Protein AF-A0A5B7AFY6-F1 (afdb_monomer_lite)

pLDDT: mean 77.75, std 18.48, range [34.16, 97.5]

Structure (mmCIF, N/CA/C/O backbone):
data_AF-A0A5B7AFY6-F1
#
_entry.id   AF-A0A5B7AFY6-F1
#
loop_
_atom_site.group_PDB
_atom_site.id
_atom_site.type_symbol
_atom_site.label_atom_id
_atom_site.label_alt_id
_atom_site.label_comp_id
_atom_site.label_asym_id
_atom_site.label_entity_id
_atom_site.label_seq_id
_atom_site.pdbx_PDB_ins_code
_atom_site.Cartn_x
_atom_site.Cartn_y
_atom_site.Cartn_z
_atom_site.occupancy
_atom_site.B_iso_or_equiv
_atom_site.auth_seq_id
_atom_site.auth_comp_id
_atom_site.auth_asym_id
_atom_site.auth_atom_id
_atom_site.pdbx_PDB_model_num
ATOM 1 N N . MET A 1 1 ? -2.149 43.025 54.257 1.00 40.91 1 MET A N 1
ATOM 2 C CA . MET A 1 1 ? -1.865 43.234 52.822 1.00 40.91 1 MET A CA 1
ATOM 3 C C . MET A 1 1 ? -0.718 42.324 52.420 1.00 40.91 1 MET A C 1
ATOM 5 O O . MET A 1 1 ? 0.371 42.491 52.946 1.00 40.91 1 MET A O 1
ATOM 9 N N . LEU A 1 2 ? -0.963 41.339 51.554 1.00 35.88 2 LEU A N 1
ATOM 10 C CA . LEU A 1 2 ? 0.090 40.507 50.968 1.00 35.88 2 LEU A CA 1
ATOM 11 C C . LEU A 1 2 ? -0.342 40.135 49.544 1.00 35.88 2 LEU A C 1
ATOM 13 O O . LEU A 1 2 ? -1.106 39.198 49.328 1.00 35.88 2 LEU A O 1
ATOM 17 N N . VAL A 1 3 ? 0.081 40.944 48.575 1.00 40.12 3 VAL A N 1
ATOM 18 C CA . VAL A 1 3 ? -0.151 40.707 47.147 1.00 40.12 3 VAL A CA 1
ATOM 19 C C . VAL A 1 3 ? 0.802 39.597 46.707 1.00 40.12 3 VAL A C 1
ATOM 21 O O . VAL A 1 3 ? 2.007 39.817 46.618 1.00 40.12 3 VAL A O 1
ATOM 24 N N . LYS A 1 4 ? 0.277 38.392 46.453 1.00 38.97 4 LYS A N 1
ATOM 25 C CA . LYS A 1 4 ? 1.038 37.287 45.854 1.00 38.97 4 LYS A CA 1
ATOM 26 C C . LYS A 1 4 ? 0.648 37.151 44.384 1.00 38.97 4 LYS A C 1
ATOM 28 O O . LYS A 1 4 ? -0.521 37.000 44.045 1.00 38.97 4 LYS A O 1
ATOM 33 N N . GLY A 1 5 ? 1.660 37.308 43.535 1.00 35.12 5 GLY A N 1
ATOM 34 C CA . GLY A 1 5 ? 1.555 37.558 42.104 1.00 35.12 5 GLY A CA 1
ATOM 35 C C . GLY A 1 5 ? 0.798 36.505 41.296 1.00 35.12 5 GLY A C 1
ATOM 36 O O . GLY A 1 5 ? 0.939 35.296 41.472 1.00 35.12 5 GLY A O 1
ATOM 37 N N . ARG A 1 6 ? 0.034 37.031 40.342 1.00 38.22 6 ARG A N 1
ATOM 38 C CA . ARG A 1 6 ? -0.611 36.346 39.225 1.00 38.22 6 ARG A CA 1
ATOM 39 C C . ARG A 1 6 ? 0.471 35.717 38.336 1.00 38.22 6 ARG A C 1
ATOM 41 O O . ARG A 1 6 ? 1.208 36.441 37.672 1.00 38.22 6 ARG A O 1
ATOM 48 N N . LYS A 1 7 ? 0.573 34.383 38.303 1.00 38.66 7 LYS A N 1
ATOM 49 C CA . LYS A 1 7 ? 1.343 33.685 37.260 1.00 38.66 7 LYS A CA 1
ATOM 50 C C . LYS A 1 7 ? 0.615 33.870 35.928 1.00 38.66 7 LYS A C 1
ATOM 52 O O . LYS A 1 7 ? -0.391 33.225 35.657 1.00 38.66 7 LYS A O 1
ATOM 57 N N . VAL A 1 8 ? 1.127 34.787 35.117 1.00 35.12 8 VAL A N 1
ATOM 58 C CA . VAL A 1 8 ? 0.876 34.846 33.678 1.00 35.12 8 VAL A CA 1
ATOM 59 C C . VAL A 1 8 ? 1.558 33.620 33.070 1.00 35.12 8 VAL A C 1
ATOM 61 O O . VAL A 1 8 ? 2.785 33.548 33.045 1.00 35.12 8 VAL A O 1
ATOM 64 N N . ALA A 1 9 ? 0.776 32.635 32.625 1.00 38.72 9 ALA A N 1
ATOM 65 C CA . ALA A 1 9 ? 1.272 31.550 31.784 1.00 38.72 9 ALA A CA 1
ATOM 66 C C . ALA A 1 9 ? 1.552 32.132 30.391 1.00 38.72 9 ALA A C 1
ATOM 68 O O . ALA A 1 9 ? 0.682 32.201 29.523 1.00 38.72 9 ALA A O 1
ATOM 69 N N . GLY A 1 10 ? 2.756 32.677 30.235 1.00 34.16 10 GLY A N 1
ATOM 70 C CA . GLY A 1 10 ? 3.269 33.162 28.968 1.00 34.16 10 GLY A CA 1
ATOM 71 C C . GLY A 1 10 ? 3.531 32.003 28.012 1.00 34.16 10 GLY A C 1
ATOM 72 O O . GLY A 1 10 ? 4.191 31.038 28.374 1.00 34.16 10 GLY A O 1
ATOM 73 N N . ARG A 1 11 ? 2.995 32.147 26.797 1.00 42.91 11 ARG A N 1
ATOM 74 C CA . ARG A 1 11 ? 3.630 31.836 25.507 1.00 42.91 11 ARG A CA 1
ATOM 75 C C . ARG A 1 11 ? 4.693 30.728 25.510 1.00 42.91 11 ARG A C 1
ATOM 77 O O . ARG A 1 11 ? 5.824 30.948 25.928 1.00 42.91 11 ARG A O 1
ATOM 84 N N . GLY A 1 12 ? 4.367 29.652 24.799 1.00 39.03 12 GLY A N 1
ATOM 85 C CA . GLY A 1 12 ? 5.372 28.836 24.127 1.00 39.03 12 GLY A CA 1
ATOM 86 C C . GLY A 1 12 ? 5.742 27.561 24.864 1.00 39.03 12 GLY A C 1
ATOM 87 O O . GLY A 1 12 ? 6.923 27.269 25.012 1.00 39.03 12 GLY A O 1
ATOM 88 N N . GLU A 1 13 ? 4.753 26.742 25.227 1.00 37.91 13 GLU A N 1
ATOM 89 C CA . GLU A 1 13 ? 4.992 25.306 25.108 1.00 37.91 13 GLU A CA 1
ATOM 90 C C . GLU A 1 13 ? 5.291 25.069 23.632 1.00 37.91 13 GLU A C 1
ATOM 92 O O . GLU A 1 13 ? 4.406 25.144 22.777 1.00 37.91 13 GLU A O 1
ATOM 97 N N . ALA A 1 14 ? 6.578 24.922 23.321 1.00 39.69 14 ALA A N 1
ATOM 98 C CA . ALA A 1 14 ? 7.021 24.400 22.053 1.00 39.69 14 ALA A CA 1
ATOM 99 C C . ALA A 1 14 ? 6.206 23.131 21.823 1.00 39.69 14 ALA A C 1
ATOM 101 O O . ALA A 1 14 ? 6.435 22.113 22.476 1.00 39.69 14 ALA A O 1
ATOM 102 N N . MET A 1 15 ? 5.214 23.216 20.934 1.00 41.28 15 MET A N 1
ATOM 103 C CA . MET A 1 15 ? 4.601 22.046 20.346 1.00 41.28 15 MET A CA 1
ATOM 104 C C . MET A 1 15 ? 5.742 21.361 19.609 1.00 41.28 15 MET A C 1
ATOM 106 O O . MET A 1 15 ? 5.995 21.656 18.441 1.00 41.28 15 MET A O 1
ATOM 110 N N . ALA A 1 16 ? 6.492 20.517 20.323 1.00 41.12 16 ALA A N 1
ATOM 111 C CA . ALA A 1 16 ? 7.310 19.480 19.741 1.00 41.12 16 ALA A CA 1
ATOM 112 C C . ALA A 1 16 ? 6.314 18.701 18.902 1.00 41.12 16 ALA A C 1
ATOM 114 O O . ALA A 1 16 ? 5.497 17.937 19.415 1.00 41.12 16 ALA A O 1
ATOM 115 N N . ALA A 1 17 ? 6.231 19.094 17.639 1.00 52.69 17 ALA A N 1
ATOM 116 C CA . ALA A 1 17 ? 5.170 18.669 16.776 1.00 52.69 17 ALA A CA 1
ATOM 117 C C . ALA A 1 17 ? 5.295 17.153 16.715 1.00 52.69 17 ALA A C 1
ATOM 119 O O . ALA A 1 17 ? 6.322 16.630 16.285 1.00 52.69 17 ALA A O 1
ATOM 120 N N . HIS A 1 18 ? 4.289 16.469 17.264 1.00 54.84 18 HIS A N 1
ATOM 121 C CA . HIS A 1 18 ? 4.157 15.019 17.257 1.00 54.84 18 HIS A CA 1
ATOM 122 C C . HIS A 1 18 ? 3.923 14.576 15.810 1.00 54.84 18 HIS A C 1
ATOM 124 O O . HIS A 1 18 ? 2.827 14.170 15.429 1.00 54.84 18 HIS A O 1
ATOM 130 N N . TYR A 1 19 ? 4.944 14.753 14.979 1.00 56.25 19 TYR A N 1
ATOM 131 C CA . TYR A 1 19 ? 4.980 14.300 13.613 1.00 56.25 19 TYR A CA 1
ATOM 132 C C . TYR A 1 19 ? 5.116 12.787 13.645 1.00 56.25 19 TYR A C 1
ATOM 134 O O . TYR A 1 19 ? 5.920 12.232 14.390 1.00 56.25 19 TYR A O 1
ATOM 142 N N . ALA A 1 20 ? 4.307 12.120 12.833 1.00 60.09 20 ALA A N 1
ATOM 143 C CA . ALA A 1 20 ? 4.365 10.675 12.692 1.00 60.09 20 ALA A CA 1
ATOM 144 C C . ALA A 1 20 ? 5.647 10.180 11.995 1.00 60.09 20 ALA A C 1
ATOM 146 O O . ALA A 1 20 ? 5.898 8.981 12.006 1.00 60.09 20 ALA A O 1
ATOM 147 N N . PHE A 1 21 ? 6.419 11.089 11.387 1.00 66.31 21 PHE A N 1
ATOM 148 C CA . PHE A 1 21 ? 7.594 10.797 10.566 1.00 66.31 21 PHE A CA 1
ATOM 149 C C . PHE A 1 21 ? 8.756 11.714 10.947 1.00 66.31 21 PHE A C 1
ATOM 151 O O . PHE A 1 21 ? 8.544 12.881 11.300 1.00 66.31 21 PHE A O 1
ATOM 158 N N . GLY A 1 22 ? 9.974 11.177 10.889 1.00 72.00 22 GLY A N 1
ATOM 159 C CA . GLY A 1 22 ? 11.200 11.913 11.199 1.00 72.00 22 GLY A CA 1
ATOM 160 C C . GLY A 1 22 ? 11.755 12.705 10.002 1.00 72.00 22 GLY A C 1
ATOM 161 O O . GLY A 1 22 ? 11.439 12.389 8.856 1.00 72.00 22 GLY A O 1
ATOM 162 N N . PRO A 1 23 ? 12.663 13.678 10.222 1.00 70.50 23 PRO A N 1
ATOM 163 C CA . PRO A 1 23 ? 13.261 14.487 9.147 1.00 70.50 23 PRO A CA 1
ATOM 164 C C . PRO A 1 23 ? 13.991 13.681 8.059 1.00 70.50 23 PRO A C 1
ATOM 166 O O . PRO A 1 23 ? 14.114 14.132 6.928 1.00 70.50 23 PRO A O 1
ATOM 169 N N . LEU A 1 24 ? 14.483 12.483 8.392 1.00 72.00 24 LEU A N 1
ATOM 170 C CA . LEU A 1 24 ? 15.154 11.582 7.446 1.00 72.00 24 LEU A CA 1
ATOM 171 C C . LEU A 1 24 ? 14.167 10.864 6.509 1.00 72.00 24 LEU A C 1
ATOM 173 O O . LEU A 1 24 ? 14.542 10.436 5.420 1.00 72.00 24 LEU A O 1
ATOM 177 N N . GLU A 1 25 ? 12.907 10.738 6.923 1.00 73.69 25 GLU A N 1
ATOM 178 C CA . GLU A 1 25 ? 11.841 10.088 6.156 1.00 73.69 25 GLU A CA 1
ATOM 179 C C . GLU A 1 25 ? 11.097 11.091 5.262 1.00 73.69 25 GLU A C 1
ATOM 181 O O . GLU A 1 25 ? 10.476 10.694 4.272 1.00 73.69 25 GLU A O 1
ATOM 186 N N . ASP A 1 26 ? 11.209 12.391 5.562 1.00 71.25 26 ASP A N 1
ATOM 187 C CA . ASP A 1 26 ? 10.564 13.477 4.817 1.00 71.25 26 ASP A CA 1
ATOM 188 C C . ASP A 1 26 ? 10.929 13.441 3.330 1.00 71.25 26 ASP A C 1
ATOM 190 O O . ASP A 1 26 ? 10.054 13.586 2.483 1.00 71.25 26 ASP A O 1
ATOM 194 N N . ASP A 1 27 ? 12.188 13.179 2.987 1.00 76.50 27 ASP A N 1
ATOM 195 C CA . ASP A 1 27 ? 12.664 13.197 1.601 1.00 76.50 27 ASP A CA 1
ATOM 196 C C . ASP A 1 27 ? 12.038 12.082 0.748 1.00 76.50 27 ASP A C 1
ATOM 198 O O . ASP A 1 27 ? 11.626 12.291 -0.399 1.00 76.50 27 ASP A O 1
ATOM 202 N N . ALA A 1 28 ? 11.918 10.884 1.325 1.00 75.25 28 ALA A N 1
ATOM 203 C CA . ALA A 1 28 ? 11.246 9.755 0.692 1.00 75.25 28 ALA A CA 1
ATOM 204 C C . ALA A 1 28 ? 9.739 10.015 0.570 1.00 75.25 28 ALA A C 1
ATOM 206 O O . ALA A 1 28 ? 9.148 9.751 -0.481 1.00 75.25 28 ALA A O 1
ATOM 207 N N . ILE A 1 29 ? 9.129 10.595 1.610 1.00 73.00 29 ILE A N 1
ATOM 208 C CA . ILE A 1 29 ? 7.714 10.966 1.618 1.00 73.00 29 ILE A CA 1
ATOM 209 C C . ILE A 1 29 ? 7.443 12.036 0.562 1.00 73.00 29 ILE A C 1
ATOM 211 O O . ILE A 1 29 ? 6.523 11.862 -0.227 1.00 73.00 29 ILE A O 1
ATOM 215 N N . ILE A 1 30 ? 8.237 13.106 0.485 1.00 75.88 30 ILE A N 1
ATOM 216 C CA . ILE A 1 30 ? 8.094 14.196 -0.490 1.00 75.88 30 ILE A CA 1
ATOM 217 C C . ILE A 1 30 ? 8.211 13.658 -1.914 1.00 75.88 30 ILE A C 1
ATOM 219 O O . ILE A 1 30 ? 7.336 13.940 -2.733 1.00 75.88 30 ILE A O 1
ATOM 223 N N . LYS A 1 31 ? 9.227 12.834 -2.208 1.00 77.00 31 LYS A N 1
ATOM 224 C CA . LYS A 1 31 ? 9.361 12.176 -3.519 1.00 77.00 31 LYS A CA 1
ATOM 225 C C . LYS A 1 31 ? 8.131 11.330 -3.827 1.00 77.00 31 LYS A C 1
ATOM 227 O O . LYS A 1 31 ? 7.536 11.474 -4.891 1.00 77.00 31 LYS A O 1
ATOM 232 N N . HIS A 1 32 ? 7.691 10.513 -2.874 1.00 71.38 32 HIS A N 1
ATOM 233 C CA . HIS A 1 32 ? 6.483 9.713 -3.027 1.00 71.38 32 HIS A CA 1
ATOM 234 C C . HIS A 1 32 ? 5.237 10.586 -3.249 1.00 71.38 32 HIS A C 1
ATOM 236 O O . HIS A 1 32 ? 4.413 10.261 -4.099 1.00 71.38 32 HIS A O 1
ATOM 242 N N . ARG A 1 33 ? 5.087 11.725 -2.560 1.00 73.50 33 ARG A N 1
ATOM 243 C CA . ARG A 1 33 ? 3.975 12.665 -2.784 1.00 73.50 33 ARG A CA 1
ATOM 244 C C . ARG A 1 33 ? 4.029 13.290 -4.164 1.00 73.50 33 ARG A C 1
ATOM 246 O O . ARG A 1 33 ? 2.989 13.376 -4.802 1.00 73.50 33 ARG A O 1
ATOM 253 N N . LEU A 1 34 ? 5.202 13.721 -4.625 1.00 74.38 34 LEU A N 1
ATOM 254 C CA . LEU A 1 34 ? 5.346 14.281 -5.966 1.00 74.38 34 LEU A CA 1
ATOM 255 C C . LEU A 1 34 ? 4.956 13.255 -7.029 1.00 74.38 34 LEU A C 1
ATOM 257 O O . LEU A 1 34 ? 4.188 13.584 -7.928 1.00 74.38 34 LEU A O 1
ATOM 261 N N . LEU A 1 35 ? 5.435 12.015 -6.894 1.00 68.38 35 LEU A N 1
ATOM 262 C CA . LEU A 1 35 ? 5.119 10.954 -7.848 1.00 68.38 35 LEU A CA 1
ATOM 263 C C . LEU A 1 35 ? 3.648 10.533 -7.791 1.00 68.38 35 LEU A C 1
ATOM 265 O O . LEU A 1 35 ? 3.035 10.304 -8.823 1.00 68.38 35 LEU A O 1
ATOM 269 N N . THR A 1 36 ? 3.068 10.421 -6.597 1.00 66.69 36 THR A N 1
ATOM 270 C CA . THR A 1 36 ? 1.735 9.817 -6.428 1.00 66.69 36 THR A CA 1
ATOM 271 C C . THR A 1 36 ? 0.608 10.832 -6.268 1.00 66.69 36 THR A C 1
ATOM 273 O O . THR A 1 36 ? -0.558 10.451 -6.227 1.00 66.69 36 THR A O 1
ATOM 276 N N . ARG A 1 37 ? 0.930 12.120 -6.107 1.00 67.31 37 ARG A N 1
ATOM 277 C CA . ARG A 1 37 ? 0.008 13.183 -5.664 1.00 67.31 37 ARG A CA 1
ATOM 278 C C . ARG A 1 37 ? -0.744 12.854 -4.367 1.00 67.31 37 ARG A C 1
ATOM 280 O O . ARG A 1 37 ? -1.781 13.449 -4.075 1.00 67.31 37 ARG A O 1
ATOM 287 N N . THR A 1 38 ? -0.232 11.917 -3.570 1.00 61.69 38 THR A N 1
ATOM 288 C CA . THR A 1 38 ? -0.847 11.525 -2.301 1.00 61.69 38 THR A CA 1
ATOM 289 C C . THR A 1 38 ? -0.400 12.484 -1.209 1.00 61.69 38 THR A C 1
ATOM 291 O O . THR A 1 38 ? 0.792 12.642 -0.965 1.00 61.69 38 THR A O 1
ATOM 294 N N . THR A 1 39 ? -1.340 13.124 -0.519 1.00 60.72 39 THR A N 1
ATOM 295 C CA . THR A 1 39 ? -1.043 13.977 0.635 1.00 60.72 39 THR A CA 1
ATOM 296 C C . THR A 1 39 ? -1.036 13.140 1.912 1.00 60.72 39 THR A C 1
ATOM 298 O O . THR A 1 39 ? -2.086 12.677 2.348 1.00 60.72 39 THR A O 1
ATOM 301 N N . THR A 1 40 ? 0.120 12.959 2.550 1.00 59.38 40 THR A N 1
ATOM 302 C CA . THR A 1 40 ? 0.173 12.496 3.948 1.00 59.38 40 THR A CA 1
ATOM 303 C C . THR A 1 40 ? -0.116 13.689 4.863 1.00 59.38 40 THR A C 1
ATOM 305 O O . THR A 1 40 ? 0.476 14.760 4.711 1.00 59.38 40 THR A O 1
ATOM 308 N N . THR A 1 41 ? -1.036 13.561 5.812 1.00 55.34 41 THR A N 1
ATOM 309 C CA . THR A 1 41 ? -1.279 14.626 6.793 1.00 55.34 41 THR A CA 1
ATOM 310 C C . THR A 1 41 ? -0.069 14.757 7.710 1.00 55.34 41 THR A C 1
ATOM 312 O O . THR A 1 41 ? 0.370 13.783 8.318 1.00 55.34 41 THR A O 1
ATOM 315 N N . ARG A 1 42 ? 0.491 15.966 7.798 1.00 47.97 42 ARG A N 1
ATOM 316 C CA . ARG A 1 42 ? 1.515 16.303 8.788 1.00 47.97 42 ARG A CA 1
ATOM 317 C C . ARG A 1 42 ? 0.777 16.545 10.112 1.00 47.97 42 ARG A C 1
ATOM 319 O O . ARG A 1 42 ? 0.115 17.567 10.246 1.00 47.97 42 ARG A O 1
ATOM 326 N N . GLY A 1 43 ? 0.791 15.584 11.034 1.00 61.91 43 GLY A N 1
ATOM 327 C CA . GLY A 1 43 ? 0.006 15.661 12.272 1.00 61.91 43 GLY A CA 1
ATOM 328 C C . GLY A 1 43 ? -0.015 14.356 13.068 1.00 61.91 43 GLY A C 1
ATOM 329 O O . GLY A 1 43 ? 0.828 13.490 12.828 1.00 61.91 43 GLY A O 1
ATOM 330 N N . GLU A 1 44 ? -0.976 14.260 14.005 1.00 54.97 44 GLU A N 1
ATOM 331 C CA . GLU A 1 44 ? -1.194 13.109 14.899 1.00 54.97 44 GLU A CA 1
ATOM 332 C C . GLU A 1 44 ? -1.037 11.784 14.122 1.00 54.97 44 GLU A C 1
ATOM 334 O O . GLU A 1 44 ? -1.559 11.697 13.006 1.00 54.97 44 GLU A O 1
ATOM 339 N N . PRO A 1 45 ? -0.311 10.777 14.661 1.00 62.47 45 PRO A N 1
ATOM 340 C CA . PRO A 1 45 ? 0.018 9.567 13.922 1.00 62.47 45 PRO A CA 1
ATOM 341 C C . PRO A 1 45 ? -1.197 8.977 13.214 1.00 62.47 45 PRO A C 1
ATOM 343 O O . PRO A 1 45 ? -2.263 8.882 13.841 1.00 62.47 45 PRO A O 1
ATOM 346 N N . PRO A 1 46 ? -1.067 8.595 11.926 1.00 64.75 46 PRO A N 1
ATOM 347 C CA . PRO A 1 46 ? -2.158 7.953 11.221 1.00 64.75 46 PRO A CA 1
ATOM 348 C C . PRO A 1 46 ? -2.555 6.749 12.067 1.00 64.75 46 PRO A C 1
ATOM 350 O O . PRO A 1 46 ? -1.699 5.969 12.475 1.00 64.75 46 PRO A O 1
ATOM 353 N N . LEU A 1 47 ? -3.846 6.648 12.381 1.00 77.81 47 LEU A N 1
ATOM 354 C CA . LEU A 1 47 ? -4.436 5.635 13.261 1.00 77.81 47 LEU A CA 1
ATOM 355 C C . LEU A 1 47 ? -4.365 5.888 14.778 1.00 77.81 47 LEU A C 1
ATOM 357 O O . LEU A 1 47 ? -5.022 5.144 15.493 1.00 77.81 47 LEU A O 1
ATOM 361 N N . LYS A 1 48 ? -3.706 6.925 15.323 1.00 83.62 48 LYS A N 1
ATOM 362 C CA . LYS A 1 48 ? -3.669 7.139 16.795 1.00 83.62 48 LYS A CA 1
ATOM 363 C C . LYS A 1 48 ? -5.066 7.277 17.408 1.00 83.62 48 LYS A C 1
ATOM 365 O O . LYS A 1 48 ? -5.342 6.738 18.477 1.00 83.62 48 LYS A O 1
ATOM 370 N N . LYS A 1 49 ? -5.9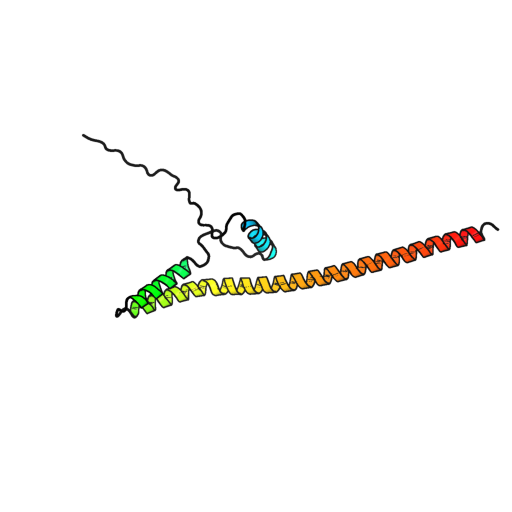74 7.972 16.720 1.00 85.88 49 LYS A N 1
ATOM 371 C CA . LYS A 1 49 ? -7.379 8.099 17.138 1.00 85.88 49 LYS A CA 1
ATOM 372 C C . LYS A 1 49 ? -8.140 6.773 17.038 1.00 85.88 49 LYS A C 1
ATOM 374 O O . LYS A 1 49 ? -8.916 6.453 17.935 1.00 85.88 49 LYS A O 1
ATOM 379 N N . LEU A 1 50 ? -7.875 5.987 15.994 1.00 89.25 50 LEU A N 1
ATOM 380 C CA . LEU A 1 50 ? -8.446 4.651 15.812 1.00 89.25 50 LEU A CA 1
ATOM 381 C C . LEU A 1 50 ? -7.952 3.679 16.894 1.00 89.25 50 LEU A C 1
ATOM 383 O O . LEU A 1 50 ? -8.760 2.988 17.503 1.00 89.25 50 LEU A O 1
ATOM 387 N N . GLN A 1 51 ? -6.650 3.693 17.190 1.00 90.12 51 GLN A N 1
ATOM 388 C CA . GLN A 1 51 ? -6.019 2.909 18.252 1.00 90.12 51 GLN A CA 1
ATOM 389 C C . GLN A 1 51 ? -6.605 3.248 19.619 1.00 90.12 51 GLN A C 1
ATOM 391 O O . GLN A 1 51 ? -6.999 2.342 20.338 1.00 90.12 51 GLN A O 1
ATOM 396 N N . LYS A 1 52 ? -6.748 4.538 19.956 1.00 92.56 52 LYS A N 1
ATOM 397 C CA . LYS A 1 52 ? -7.401 4.953 21.209 1.00 92.56 52 LYS A CA 1
ATOM 398 C C . LYS A 1 52 ? -8.808 4.363 21.333 1.00 92.56 52 LYS A C 1
ATOM 400 O O . LYS A 1 52 ? -9.136 3.810 22.374 1.00 92.56 52 LYS A O 1
ATOM 405 N N . LYS A 1 53 ? -9.619 4.447 20.271 1.00 92.88 53 LYS A N 1
ATOM 406 C CA . LYS A 1 53 ? -10.981 3.888 20.252 1.00 92.88 53 LYS A CA 1
ATOM 407 C C . LYS A 1 53 ? -10.991 2.363 20.388 1.00 92.88 53 LYS A C 1
ATOM 409 O O . LYS A 1 53 ? -11.827 1.842 21.117 1.00 92.88 53 LYS A O 1
ATOM 414 N N . PHE A 1 54 ? -10.059 1.673 19.728 1.00 94.50 54 PHE A N 1
ATOM 415 C CA . PHE A 1 54 ? -9.882 0.227 19.859 1.00 94.50 54 PHE A CA 1
ATOM 416 C C . PHE A 1 54 ? -9.520 -0.162 21.294 1.00 94.50 54 PHE A C 1
ATOM 418 O O . PHE A 1 54 ? -10.219 -0.960 21.901 1.00 94.50 54 PHE A O 1
ATOM 425 N N . THR A 1 55 ? -8.494 0.466 21.873 1.00 95.19 55 THR A N 1
ATOM 426 C CA . THR A 1 55 ? -8.072 0.204 23.253 1.00 95.19 55 THR A CA 1
ATOM 427 C C . THR A 1 55 ? -9.194 0.488 24.248 1.00 95.19 55 THR A C 1
ATOM 429 O O . THR A 1 55 ? -9.408 -0.314 25.145 1.00 95.19 55 THR A O 1
ATOM 432 N N . SER A 1 56 ? -9.952 1.579 24.087 1.00 95.06 56 SER A N 1
ATOM 433 C CA . SER A 1 56 ? -11.116 1.851 24.942 1.00 95.06 56 SER A CA 1
ATOM 434 C C . SER A 1 56 ? -12.185 0.762 24.852 1.00 95.06 56 SER A C 1
ATOM 436 O O . SER A 1 56 ? -12.757 0.412 25.875 1.00 95.06 56 SER A O 1
ATOM 438 N N . PHE A 1 57 ? -12.448 0.226 23.658 1.00 95.25 57 PHE A N 1
ATOM 439 C CA . PHE A 1 57 ? -13.383 -0.884 23.477 1.00 95.25 57 PHE A CA 1
ATOM 440 C C . PHE A 1 57 ? -12.881 -2.172 24.145 1.00 95.25 57 PHE A C 1
ATOM 442 O O . PHE A 1 57 ? -13.627 -2.787 24.901 1.00 95.25 57 PHE A O 1
ATOM 449 N N . THR A 1 58 ? -11.615 -2.542 23.934 1.00 94.69 58 THR A N 1
ATOM 450 C CA . THR A 1 58 ? -11.010 -3.731 24.556 1.00 94.69 58 THR A CA 1
ATOM 451 C C . THR A 1 58 ? -11.010 -3.635 26.079 1.00 94.69 58 THR A C 1
ATOM 453 O O . THR A 1 58 ? -11.438 -4.569 26.745 1.00 94.69 58 THR A O 1
ATOM 456 N N . LEU A 1 59 ? -10.611 -2.484 26.629 1.00 94.50 59 LEU A N 1
ATOM 457 C CA . LEU A 1 59 ? -10.617 -2.249 28.073 1.00 94.50 59 LEU A CA 1
ATOM 458 C C . LEU A 1 59 ? -12.025 -2.320 28.671 1.00 94.50 59 LEU A C 1
ATOM 460 O O . LEU A 1 59 ? -12.162 -2.661 29.838 1.00 94.50 59 LEU A O 1
ATOM 464 N N . GLU A 1 60 ? -13.066 -1.963 27.914 1.00 93.69 60 GLU A N 1
ATOM 465 C CA . GLU A 1 60 ? -14.443 -2.099 28.390 1.00 93.69 60 GLU A CA 1
ATOM 466 C C . GLU A 1 60 ? -14.857 -3.571 28.462 1.00 93.69 60 GLU A C 1
ATOM 468 O O . GLU A 1 60 ? -15.424 -3.985 29.466 1.00 93.69 60 GLU A O 1
ATOM 473 N N . ILE A 1 61 ? -14.495 -4.381 27.464 1.00 92.00 61 ILE A N 1
ATOM 474 C CA . ILE A 1 61 ? -14.746 -5.832 27.478 1.00 92.00 61 ILE A CA 1
ATOM 475 C C . ILE A 1 61 ? -14.023 -6.511 28.651 1.00 92.00 61 ILE A C 1
ATOM 477 O O . ILE A 1 61 ? -14.583 -7.388 29.301 1.00 92.00 61 ILE A O 1
ATOM 481 N N . GLU A 1 62 ? -12.792 -6.094 28.948 1.00 93.12 62 GLU A N 1
ATOM 482 C CA . GLU A 1 62 ? -11.959 -6.693 30.001 1.00 93.12 62 GLU A CA 1
ATOM 483 C C . GLU A 1 62 ? -12.465 -6.440 31.430 1.00 93.12 62 GLU A C 1
ATOM 485 O O . GLU A 1 62 ? -11.988 -7.082 32.364 1.00 93.12 62 GLU A O 1
ATOM 490 N N . LYS A 1 63 ? -13.422 -5.526 31.634 1.00 90.56 63 LYS A N 1
ATOM 491 C CA . LYS A 1 63 ? -13.958 -5.215 32.972 1.00 90.56 63 LYS A CA 1
ATOM 492 C C . LYS A 1 63 ? -14.821 -6.322 33.576 1.00 90.56 63 LYS A C 1
ATOM 494 O O . LYS A 1 63 ? -15.148 -6.207 34.754 1.00 90.56 63 LYS A O 1
ATOM 499 N N . ASP A 1 64 ? -15.191 -7.338 32.793 1.00 74.56 64 ASP A N 1
ATOM 500 C CA . ASP A 1 64 ? -15.979 -8.506 33.222 1.00 74.56 64 ASP A CA 1
ATOM 501 C C . ASP A 1 64 ? -17.225 -8.108 34.048 1.00 74.56 64 ASP A C 1
ATOM 503 O O . ASP A 1 64 ? -17.539 -8.659 35.103 1.00 74.56 64 ASP A O 1
ATOM 507 N N . ALA A 1 65 ? -17.900 -7.056 33.577 1.00 84.25 65 ALA A N 1
ATOM 508 C CA . ALA A 1 65 ? -19.087 -6.456 34.175 1.00 84.25 65 ALA A CA 1
ATOM 509 C C . ALA A 1 65 ? -20.265 -6.542 33.194 1.00 84.25 65 ALA A C 1
ATOM 511 O O . ALA A 1 65 ? -20.076 -6.761 32.000 1.00 84.25 65 ALA A O 1
ATOM 512 N N . ASP A 1 66 ? -21.487 -6.311 33.676 1.00 88.12 66 ASP A N 1
ATOM 513 C CA . ASP A 1 66 ? -22.698 -6.306 32.843 1.00 88.12 66 ASP A CA 1
ATOM 514 C C . ASP A 1 66 ? -22.809 -4.987 32.035 1.00 88.12 66 ASP A C 1
ATOM 516 O O . ASP A 1 66 ? -23.694 -4.158 32.241 1.00 88.12 66 ASP A O 1
ATOM 520 N N . ASN A 1 67 ? -21.825 -4.733 31.162 1.00 89.94 67 ASN A N 1
ATOM 521 C CA . ASN A 1 67 ? -21.594 -3.469 30.445 1.00 89.94 67 ASN A CA 1
ATOM 522 C C . ASN A 1 67 ? -21.838 -3.572 28.925 1.00 89.94 67 ASN A C 1
ATOM 524 O O . ASN A 1 67 ? -21.257 -2.827 28.126 1.00 89.94 67 ASN A O 1
ATOM 528 N N . PHE A 1 68 ? -22.737 -4.469 28.509 1.00 90.81 68 PHE A N 1
ATOM 529 C CA . PHE A 1 68 ? -23.053 -4.735 27.100 1.00 90.81 68 PHE A CA 1
ATOM 530 C C . PHE A 1 68 ? -23.406 -3.476 26.294 1.00 90.81 68 PHE A C 1
ATOM 532 O O . PHE A 1 68 ? -22.952 -3.325 25.158 1.00 90.81 68 PHE A O 1
ATOM 539 N N . SER A 1 69 ? -24.165 -2.542 26.875 1.00 92.50 69 SER A N 1
ATOM 540 C CA . SER A 1 69 ? -24.556 -1.296 26.202 1.00 92.50 69 SER A CA 1
ATOM 541 C C . SER A 1 69 ? -23.365 -0.385 25.892 1.00 92.50 69 SER A C 1
ATOM 543 O O . SER A 1 69 ? -23.321 0.255 24.838 1.00 92.50 69 SER A O 1
ATOM 545 N N . ASP A 1 70 ? -22.381 -0.323 26.791 1.00 93.06 70 ASP A N 1
ATOM 546 C CA . ASP A 1 70 ? -21.174 0.478 26.591 1.00 93.06 70 ASP A CA 1
ATOM 547 C C . ASP A 1 70 ? -20.228 -0.175 25.590 1.00 93.06 70 ASP A C 1
ATOM 549 O O . ASP A 1 70 ? -19.709 0.512 24.704 1.00 93.06 70 ASP A O 1
ATOM 553 N N . CYS A 1 71 ? -20.088 -1.500 25.655 1.00 93.75 71 CYS A N 1
ATOM 554 C CA . CYS A 1 71 ? -19.372 -2.281 24.654 1.00 93.75 71 CYS A CA 1
ATOM 555 C C . CYS A 1 71 ? -19.955 -2.063 23.247 1.00 93.75 71 CYS A C 1
ATOM 557 O O . CYS A 1 71 ? -19.210 -1.758 22.314 1.00 93.75 71 CYS A O 1
ATOM 559 N N . GLU A 1 72 ? -21.282 -2.129 23.082 1.00 94.62 72 GLU A N 1
ATOM 560 C CA . GLU A 1 72 ? -21.942 -1.896 21.790 1.00 94.62 72 GLU A CA 1
ATOM 561 C C . GLU A 1 72 ? -21.691 -0.471 21.266 1.00 94.62 72 GLU A C 1
ATOM 563 O O . GLU A 1 72 ? -21.366 -0.263 20.090 1.00 94.62 72 GLU A O 1
ATOM 568 N N . ARG A 1 73 ? -21.797 0.533 22.142 1.00 96.44 73 ARG A N 1
ATOM 569 C CA . ARG A 1 73 ? -21.547 1.937 21.794 1.00 96.44 73 ARG A CA 1
ATOM 570 C C . ARG A 1 73 ? -20.096 2.167 21.365 1.00 96.44 73 ARG A C 1
ATOM 572 O O . ARG A 1 73 ? -19.848 2.870 20.376 1.00 96.44 73 ARG A O 1
ATOM 579 N N . LEU A 1 74 ? -19.135 1.589 22.085 1.00 95.69 74 LEU A N 1
ATOM 580 C CA . LEU A 1 74 ? -17.709 1.688 21.772 1.00 95.69 74 LEU A CA 1
ATOM 581 C C . LEU A 1 74 ? -17.369 0.957 20.466 1.00 95.69 74 LEU A C 1
ATOM 583 O O . LEU A 1 74 ? -16.666 1.530 19.631 1.00 95.69 74 LEU A O 1
ATOM 587 N N . ALA A 1 75 ? -17.946 -0.224 20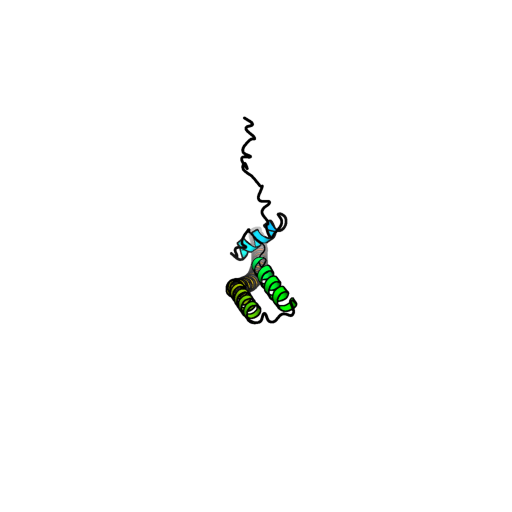.226 1.00 95.00 75 ALA A N 1
ATOM 588 C CA . ALA A 1 75 ? -17.802 -0.963 18.973 1.00 95.00 75 ALA A CA 1
ATOM 589 C C . ALA A 1 75 ? -18.306 -0.150 17.768 1.00 95.00 75 ALA A C 1
ATOM 591 O O . ALA A 1 75 ? -17.577 0.026 16.790 1.00 95.00 75 ALA A O 1
ATOM 592 N N . LYS A 1 76 ? -19.509 0.439 17.852 1.00 95.94 76 LYS A N 1
ATOM 593 C CA . LYS A 1 76 ? -20.047 1.325 16.799 1.00 95.94 76 LYS A CA 1
ATOM 594 C C . LYS A 1 76 ? -19.138 2.529 16.546 1.00 95.94 76 LYS A C 1
ATOM 596 O O . LYS A 1 76 ? -18.858 2.868 15.397 1.00 95.94 76 LYS A O 1
ATOM 601 N N . THR A 1 77 ? -18.630 3.147 17.611 1.00 94.81 77 THR A N 1
ATOM 602 C CA . THR A 1 77 ? -17.731 4.310 17.529 1.00 94.81 77 THR A CA 1
ATOM 603 C C . THR A 1 77 ? -16.384 3.966 16.882 1.00 94.81 77 THR A C 1
ATOM 605 O O . THR A 1 77 ? -15.803 4.799 16.172 1.00 94.81 77 THR A O 1
ATOM 608 N N . PHE A 1 78 ? -15.875 2.757 17.130 1.00 93.88 78 PHE A N 1
ATOM 609 C CA . PHE A 1 78 ? -14.669 2.221 16.506 1.00 93.88 78 PHE A CA 1
ATOM 610 C C . PHE A 1 78 ? -14.895 1.919 15.019 1.00 93.88 78 PHE A C 1
ATOM 612 O O . PHE A 1 78 ? -14.127 2.398 14.187 1.00 93.88 78 PHE A O 1
ATOM 619 N N . LEU A 1 79 ? -15.984 1.227 14.667 1.00 93.25 79 LEU A N 1
ATOM 620 C CA . LEU A 1 79 ? -16.331 0.915 13.274 1.00 93.25 79 LEU A CA 1
ATOM 621 C C . LEU A 1 79 ? -16.551 2.176 12.427 1.00 93.25 79 LEU A C 1
ATOM 623 O O . LEU A 1 79 ? -16.072 2.257 11.295 1.00 93.25 79 LEU A O 1
ATOM 627 N N . GLN A 1 80 ? -17.213 3.193 12.982 1.00 91.62 80 GLN A N 1
ATOM 628 C CA . GLN A 1 80 ? -17.366 4.489 12.318 1.00 91.62 80 GLN A CA 1
ATOM 629 C C . GLN A 1 80 ? -16.013 5.144 12.035 1.00 91.62 80 GLN A C 1
ATOM 631 O O . GLN A 1 80 ? -15.801 5.653 10.939 1.00 91.62 80 GLN A O 1
ATOM 636 N N . GLU A 1 81 ? -15.080 5.104 12.993 1.00 89.50 81 GLU A N 1
ATOM 637 C CA . GLU A 1 81 ? -13.727 5.621 12.774 1.00 89.50 81 GLU A CA 1
ATOM 638 C C . GLU A 1 81 ? -12.996 4.827 11.690 1.00 89.50 81 GLU A C 1
ATOM 640 O O . GLU A 1 81 ? -12.373 5.427 10.820 1.00 89.50 81 GLU A O 1
ATOM 645 N N . LEU A 1 82 ? -13.097 3.497 11.704 1.00 87.69 82 LEU A N 1
ATOM 646 C CA . LEU A 1 82 ? -12.469 2.626 10.711 1.00 87.69 82 LEU A CA 1
ATOM 647 C C . LEU A 1 82 ? -12.963 2.947 9.294 1.00 87.69 82 LEU A C 1
ATOM 649 O O . LEU A 1 82 ? -12.157 3.085 8.374 1.00 87.69 82 LEU A O 1
ATOM 653 N N . THR A 1 83 ? -14.268 3.181 9.146 1.00 87.00 83 THR A N 1
ATOM 654 C CA . THR A 1 83 ? -14.902 3.543 7.867 1.00 87.00 83 THR A CA 1
ATOM 655 C C . THR A 1 83 ? -14.329 4.843 7.289 1.00 87.00 83 THR A C 1
ATOM 657 O O . THR A 1 83 ? -14.197 4.982 6.074 1.00 87.00 83 THR A O 1
ATOM 660 N N . THR A 1 84 ? -13.893 5.790 8.133 1.00 85.38 84 THR A N 1
ATOM 661 C CA . THR A 1 84 ? -13.270 7.040 7.650 1.00 85.38 84 THR A CA 1
ATOM 662 C C . THR A 1 84 ? -11.952 6.820 6.901 1.00 85.38 84 THR A C 1
ATOM 664 O O . THR A 1 84 ? -11.566 7.656 6.081 1.00 85.38 84 THR A O 1
ATOM 667 N N . PHE A 1 85 ? -11.273 5.693 7.142 1.00 82.19 85 PHE A N 1
ATOM 668 C CA . PHE A 1 85 ? -10.008 5.347 6.493 1.00 82.19 85 PHE A CA 1
ATOM 669 C C . PHE A 1 85 ? -10.183 4.496 5.234 1.00 82.19 85 PHE A C 1
ATOM 671 O O . PHE A 1 85 ? -9.266 4.439 4.416 1.00 82.19 85 PHE A O 1
ATOM 678 N N . GLU A 1 86 ? -11.342 3.872 5.034 1.00 81.81 86 GLU A N 1
ATOM 679 C CA . GLU A 1 86 ? -11.567 2.917 3.948 1.00 81.81 86 GLU A CA 1
ATOM 680 C C . GLU A 1 86 ? -11.384 3.552 2.562 1.00 81.81 86 GLU A C 1
ATOM 682 O O . GLU A 1 86 ? -10.541 3.116 1.774 1.00 81.81 86 GLU A O 1
ATOM 687 N N . LEU A 1 87 ? -12.106 4.641 2.283 1.00 74.81 87 LEU A N 1
ATOM 688 C CA . LEU A 1 87 ? -12.029 5.326 0.992 1.00 74.81 87 LEU A CA 1
ATOM 689 C C . LEU A 1 87 ? -10.621 5.902 0.707 1.00 74.81 87 LEU A C 1
ATOM 691 O O . LEU A 1 87 ? -10.105 5.677 -0.394 1.00 74.81 87 LEU A O 1
ATOM 695 N N . PRO A 1 88 ? -9.945 6.589 1.656 1.00 77.94 88 PRO A N 1
ATOM 696 C CA . PRO A 1 88 ? -8.549 6.996 1.486 1.00 77.94 88 PRO A CA 1
ATOM 697 C C . PRO A 1 88 ? -7.586 5.840 1.183 1.00 77.94 88 PRO A C 1
ATOM 699 O O . PRO A 1 88 ? -6.723 5.980 0.312 1.00 77.94 88 PRO A O 1
ATOM 702 N N . LEU A 1 89 ? -7.725 4.698 1.865 1.00 80.50 89 LEU A N 1
ATOM 703 C CA . LEU A 1 89 ? -6.859 3.533 1.662 1.00 80.50 89 LEU A CA 1
ATOM 704 C C . LEU A 1 89 ? -7.088 2.887 0.293 1.00 80.50 89 LEU A C 1
ATOM 706 O O . LEU A 1 89 ? -6.121 2.590 -0.412 1.00 80.50 89 LEU A O 1
ATOM 710 N N . LEU A 1 90 ? -8.348 2.735 -0.124 1.00 78.94 90 LEU A N 1
ATOM 711 C CA . LEU A 1 90 ? -8.702 2.245 -1.458 1.00 78.94 90 LEU A CA 1
ATOM 712 C C . LEU A 1 90 ? -8.137 3.150 -2.554 1.00 78.94 90 LEU A C 1
ATOM 714 O O . LEU A 1 90 ? -7.527 2.664 -3.510 1.00 78.94 90 LEU A O 1
ATOM 718 N N . LYS A 1 91 ? -8.270 4.470 -2.387 1.00 78.25 91 LYS A N 1
ATOM 719 C CA . LYS A 1 91 ? -7.701 5.453 -3.313 1.00 78.25 91 LYS A CA 1
ATOM 720 C C . LYS A 1 91 ? -6.181 5.328 -3.395 1.00 78.25 91 LYS A C 1
ATOM 722 O O . LYS A 1 91 ? -5.641 5.273 -4.496 1.00 78.25 91 LYS A O 1
ATOM 727 N N . SER A 1 92 ? -5.497 5.250 -2.252 1.00 79.88 92 SER A N 1
ATOM 728 C CA . SER A 1 92 ? -4.040 5.083 -2.202 1.00 79.88 92 SER A CA 1
ATOM 729 C C . SER A 1 92 ? -3.597 3.811 -2.933 1.00 79.88 92 SER A C 1
ATOM 731 O O . SER A 1 92 ? -2.725 3.863 -3.799 1.00 79.88 92 SER A O 1
ATOM 733 N N . LYS A 1 93 ? -4.271 2.681 -2.682 1.00 82.75 93 LYS A N 1
ATOM 734 C CA . LYS A 1 93 ? -4.008 1.408 -3.367 1.00 82.75 93 LYS A CA 1
ATOM 735 C C . LYS A 1 93 ? -4.182 1.520 -4.886 1.00 82.75 93 LYS A C 1
ATOM 737 O O . LYS A 1 93 ? -3.331 1.039 -5.633 1.00 82.75 93 LYS A O 1
ATOM 742 N N . ALA A 1 94 ? -5.253 2.170 -5.346 1.00 82.56 94 ALA A N 1
ATOM 743 C CA . ALA A 1 94 ? -5.512 2.371 -6.771 1.00 82.56 94 ALA A CA 1
ATOM 744 C C . ALA A 1 94 ? -4.438 3.244 -7.441 1.00 82.56 94 ALA A C 1
ATOM 746 O O . ALA A 1 94 ? -3.959 2.905 -8.524 1.00 82.56 94 ALA A O 1
ATOM 747 N N . VAL A 1 95 ? -4.022 4.329 -6.779 1.00 81.12 95 VAL A N 1
ATOM 748 C CA . VAL A 1 95 ? -2.965 5.232 -7.259 1.00 81.12 95 VAL A CA 1
ATOM 749 C C . VAL A 1 95 ? -1.618 4.514 -7.333 1.00 81.12 95 VAL A C 1
ATOM 751 O O . VAL A 1 95 ? -0.951 4.586 -8.360 1.00 81.12 95 VAL A O 1
ATOM 754 N N . ILE A 1 96 ? -1.232 3.771 -6.291 1.00 82.31 96 ILE A N 1
ATOM 755 C CA . ILE A 1 96 ? 0.007 2.976 -6.295 1.00 82.31 96 ILE A CA 1
ATOM 756 C C . ILE A 1 96 ? -0.009 1.973 -7.454 1.00 82.31 96 ILE A C 1
ATOM 758 O O . ILE A 1 96 ? 0.973 1.869 -8.188 1.00 82.31 96 ILE A O 1
ATOM 762 N N . GLY A 1 97 ? -1.133 1.280 -7.661 1.00 85.62 97 GLY A N 1
ATOM 763 C CA . GLY A 1 97 ? -1.289 0.347 -8.775 1.00 85.62 97 GLY A CA 1
ATOM 764 C C . GLY A 1 97 ? -1.173 1.017 -10.148 1.00 85.62 97 GLY A C 1
ATOM 765 O O . GLY A 1 97 ? -0.554 0.454 -11.047 1.00 85.62 97 GLY A O 1
ATOM 766 N N . ALA A 1 98 ? -1.734 2.217 -10.324 1.00 85.12 98 ALA A N 1
ATOM 767 C CA . ALA A 1 98 ? -1.592 2.986 -11.561 1.00 85.12 98 ALA A CA 1
ATOM 768 C C . ALA A 1 98 ? -0.137 3.404 -11.814 1.00 85.12 98 ALA A C 1
ATOM 770 O O . ALA A 1 98 ? 0.371 3.192 -12.912 1.00 85.12 98 ALA A O 1
ATOM 771 N N . ASN A 1 99 ? 0.551 3.895 -10.783 1.00 84.75 99 ASN A N 1
ATOM 772 C CA . ASN A 1 99 ? 1.945 4.321 -10.889 1.00 84.75 99 ASN A CA 1
ATOM 773 C C . ASN A 1 99 ? 2.888 3.159 -11.208 1.00 84.75 99 ASN A C 1
ATOM 775 O O . ASN A 1 99 ? 3.872 3.348 -11.918 1.00 84.75 99 ASN A O 1
ATOM 779 N N . LEU A 1 100 ? 2.606 1.957 -10.693 1.00 86.38 100 LEU A N 1
ATOM 780 C CA . LEU A 1 100 ? 3.405 0.775 -11.009 1.00 86.38 100 LEU A CA 1
ATOM 781 C C . LEU A 1 100 ? 3.298 0.421 -12.498 1.00 86.38 100 LEU A C 1
ATOM 783 O O . LEU A 1 100 ? 4.327 0.271 -13.152 1.00 86.38 100 LEU A O 1
ATOM 787 N N . ARG A 1 101 ? 2.074 0.401 -13.044 1.00 90.88 101 ARG A N 1
ATOM 788 C CA . ARG A 1 101 ? 1.845 0.177 -14.482 1.00 90.88 101 ARG A CA 1
ATOM 789 C C . ARG A 1 101 ? 2.500 1.254 -15.340 1.00 90.88 101 ARG A C 1
ATOM 791 O O . ARG A 1 101 ? 3.100 0.957 -16.365 1.00 90.88 101 ARG A O 1
ATOM 798 N N . GLU A 1 102 ? 2.398 2.513 -14.922 1.00 88.69 102 GLU A N 1
ATOM 799 C CA . GLU A 1 102 ? 3.010 3.625 -15.648 1.00 88.69 102 GLU A CA 1
ATOM 800 C C . GLU A 1 102 ? 4.545 3.523 -15.639 1.00 88.69 102 GLU A C 1
ATOM 802 O O . GLU A 1 102 ? 5.189 3.701 -16.671 1.00 88.69 102 GLU A O 1
ATOM 807 N N . LYS A 1 103 ? 5.140 3.140 -14.503 1.00 89.50 103 LYS A N 1
ATOM 808 C CA . LYS A 1 103 ? 6.579 2.870 -14.387 1.00 89.50 103 LYS A CA 1
ATOM 809 C C . LYS A 1 103 ? 7.029 1.730 -15.303 1.00 89.50 103 LYS A C 1
ATOM 811 O O . LYS A 1 103 ? 8.090 1.840 -15.916 1.00 89.50 103 LYS A O 1
ATOM 816 N N . GLU A 1 104 ? 6.269 0.642 -15.375 1.00 92.62 104 GLU A N 1
ATOM 817 C CA . GLU A 1 104 ? 6.549 -0.482 -16.278 1.00 92.62 104 GLU A CA 1
ATOM 818 C C . GLU A 1 104 ? 6.517 -0.023 -17.739 1.00 92.62 104 GLU A C 1
ATOM 820 O O . GLU A 1 104 ? 7.507 -0.194 -18.450 1.00 92.62 104 GLU A O 1
ATOM 825 N N . ASN A 1 105 ? 5.470 0.703 -18.136 1.00 93.44 105 ASN A N 1
ATOM 826 C CA . ASN A 1 105 ? 5.348 1.286 -19.472 1.00 93.44 105 ASN A CA 1
ATOM 827 C C . ASN A 1 105 ? 6.512 2.239 -19.816 1.00 93.44 105 ASN A C 1
ATOM 829 O O . ASN A 1 105 ? 7.050 2.204 -20.922 1.00 93.44 105 ASN A O 1
ATOM 833 N N . PHE A 1 106 ? 6.961 3.069 -18.868 1.00 93.69 106 PHE A N 1
ATOM 834 C CA . PHE A 1 106 ? 8.130 3.927 -19.083 1.00 93.69 106 PHE A CA 1
ATOM 835 C C . PHE A 1 106 ? 9.426 3.138 -19.265 1.00 93.69 106 PHE A C 1
ATOM 837 O O . PHE A 1 106 ? 10.283 3.555 -20.045 1.00 93.69 106 PHE A O 1
ATOM 844 N N . ASN A 1 107 ? 9.593 2.017 -18.563 1.00 93.69 107 ASN A N 1
ATOM 845 C CA . ASN A 1 107 ? 10.768 1.169 -18.743 1.00 93.69 107 ASN A CA 1
ATOM 846 C C . ASN A 1 107 ? 10.785 0.531 -20.132 1.00 93.69 107 ASN A C 1
ATOM 848 O O . ASN A 1 107 ? 11.818 0.586 -20.795 1.00 93.69 107 ASN A O 1
ATOM 852 N N . GLU A 1 108 ? 9.648 0.010 -20.593 1.00 95.62 108 GLU A N 1
ATOM 853 C CA . GLU A 1 108 ? 9.516 -0.553 -21.940 1.00 95.62 108 GLU A CA 1
ATOM 854 C C . GLU A 1 108 ? 9.801 0.498 -23.018 1.00 95.62 108 GLU A C 1
ATOM 856 O O . GLU A 1 108 ? 10.611 0.269 -23.919 1.00 95.62 108 GLU A O 1
ATOM 861 N N . LEU A 1 109 ? 9.213 1.692 -22.886 1.00 95.88 109 LEU A N 1
ATOM 862 C CA . LEU A 1 109 ? 9.438 2.788 -23.825 1.00 95.88 109 LEU A CA 1
ATOM 863 C C . LEU A 1 109 ? 10.906 3.232 -23.847 1.00 95.88 109 LEU A C 1
ATOM 865 O O . LEU A 1 109 ? 11.470 3.475 -24.914 1.00 95.88 109 LEU A O 1
ATOM 869 N N . LYS A 1 110 ? 11.545 3.325 -22.678 1.00 96.19 110 LYS A N 1
ATOM 870 C CA . LYS A 1 110 ? 12.970 3.652 -22.563 1.00 96.19 110 LYS A CA 1
ATOM 871 C C . LYS A 1 110 ? 13.829 2.616 -23.290 1.00 96.19 110 LYS A C 1
ATOM 873 O O . LYS A 1 110 ? 14.753 2.990 -24.013 1.00 96.19 110 LYS A O 1
ATOM 878 N N . ASP A 1 111 ? 13.534 1.332 -23.117 1.00 97.38 111 ASP A N 1
ATOM 879 C CA . ASP A 1 111 ? 14.291 0.257 -23.756 1.00 97.38 111 ASP A CA 1
ATOM 880 C C . ASP A 1 111 ? 14.097 0.258 -25.278 1.00 97.38 111 ASP A C 1
ATOM 882 O O . ASP A 1 111 ? 15.066 0.087 -26.022 1.00 97.38 111 ASP A O 1
ATO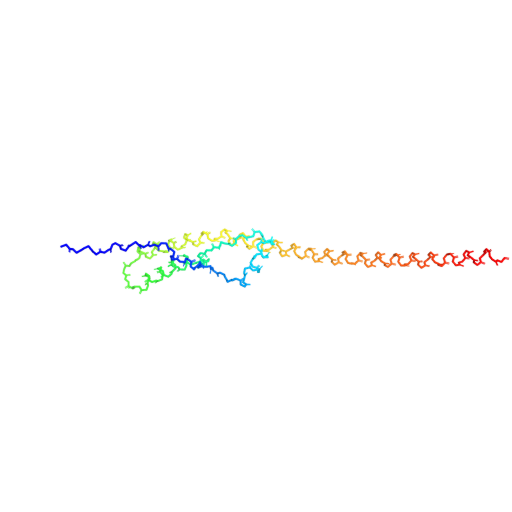M 886 N N . GLU A 1 112 ? 12.885 0.539 -25.755 1.00 97.19 112 GLU A N 1
ATOM 887 C CA . GLU A 1 112 ? 12.596 0.684 -27.183 1.00 97.19 112 GLU A CA 1
ATOM 888 C C . GLU A 1 112 ? 13.312 1.895 -27.800 1.00 97.19 112 GLU A C 1
ATOM 890 O O . GLU A 1 112 ? 13.985 1.770 -28.826 1.00 97.19 112 GLU A O 1
ATOM 895 N N . ILE A 1 113 ? 13.275 3.058 -27.144 1.00 96.88 113 ILE A N 1
ATOM 896 C CA . ILE A 1 113 ? 14.014 4.250 -27.590 1.00 96.88 113 ILE A CA 1
ATOM 897 C C . ILE A 1 113 ? 15.515 3.951 -27.672 1.00 96.88 113 ILE A C 1
ATOM 899 O O . ILE A 1 113 ? 16.162 4.291 -28.664 1.00 96.88 113 ILE A O 1
ATOM 903 N N . ASN A 1 114 ? 16.077 3.264 -26.675 1.00 97.50 114 ASN A N 1
ATOM 904 C CA . ASN A 1 114 ? 17.486 2.875 -26.691 1.00 97.50 114 ASN A CA 1
ATOM 905 C C . ASN A 1 114 ? 17.816 1.960 -27.880 1.00 97.50 114 ASN A C 1
ATOM 907 O O . ASN A 1 114 ? 18.834 2.162 -28.549 1.00 97.50 114 ASN A O 1
ATOM 911 N N . ARG A 1 115 ? 16.944 0.994 -28.205 1.00 97.38 115 ARG A N 1
ATOM 912 C CA . ARG A 1 115 ? 17.100 0.153 -29.405 1.00 97.38 115 ARG A CA 1
ATOM 913 C C . ARG A 1 115 ? 17.083 0.994 -30.679 1.00 97.38 115 ARG A C 1
ATOM 915 O O . ARG A 1 115 ? 17.953 0.812 -31.534 1.00 97.38 115 ARG A O 1
ATOM 922 N N . GLN A 1 116 ? 16.151 1.935 -30.801 1.00 97.25 116 GLN A N 1
ATOM 923 C CA . GLN A 1 116 ? 16.056 2.816 -31.967 1.00 97.25 116 GLN A CA 1
ATOM 924 C C . GLN A 1 116 ? 17.285 3.718 -32.117 1.00 97.25 116 GLN A C 1
ATOM 926 O O . GLN A 1 116 ? 17.794 3.872 -33.230 1.00 97.25 116 GLN A O 1
ATOM 931 N N . ILE A 1 117 ? 17.816 4.256 -31.014 1.00 96.94 117 ILE A N 1
ATOM 932 C CA . ILE A 1 117 ? 19.055 5.045 -31.010 1.00 96.94 117 ILE A CA 1
ATOM 933 C C . ILE A 1 117 ? 20.218 4.207 -31.546 1.00 96.94 117 ILE A C 1
ATOM 935 O O . ILE A 1 117 ? 20.915 4.646 -32.464 1.00 96.94 117 ILE A O 1
ATOM 939 N N . LEU A 1 118 ? 20.402 2.984 -31.039 1.00 97.06 118 LEU A N 1
ATOM 940 C CA . LEU A 1 118 ? 21.474 2.092 -31.492 1.00 97.06 118 LEU A CA 1
ATOM 941 C C . LEU A 1 118 ? 21.337 1.746 -32.981 1.00 97.06 118 LEU A C 1
ATOM 943 O O . LEU A 1 118 ? 22.314 1.802 -33.734 1.00 97.06 118 LEU A O 1
ATOM 947 N N . GLN A 1 119 ? 20.120 1.457 -33.445 1.00 96.00 119 GLN A N 1
ATOM 948 C CA . GLN A 1 119 ? 19.859 1.202 -34.863 1.00 96.00 119 GLN A CA 1
ATOM 949 C C . GLN A 1 119 ? 20.141 2.432 -35.736 1.00 96.00 119 GLN A C 1
ATOM 951 O O . GLN A 1 119 ? 20.727 2.306 -36.816 1.00 96.00 119 GLN A O 1
ATOM 956 N N . ALA A 1 120 ? 19.740 3.625 -35.296 1.00 96.19 120 ALA A N 1
ATOM 957 C CA . ALA A 1 120 ? 19.983 4.871 -36.015 1.00 96.19 120 ALA A CA 1
ATOM 958 C C . ALA A 1 120 ? 21.484 5.177 -36.111 1.00 96.19 120 ALA A C 1
ATOM 960 O O . ALA A 1 120 ? 21.977 5.513 -37.192 1.00 96.19 120 ALA A O 1
ATOM 961 N N . GLN A 1 121 ? 22.227 4.983 -35.019 1.00 96.00 121 GLN A N 1
ATOM 962 C CA . GLN A 1 121 ? 23.683 5.114 -34.990 1.00 96.00 121 GLN A CA 1
ATOM 963 C C . GLN A 1 121 ? 24.357 4.125 -35.951 1.00 96.00 121 GLN A C 1
ATOM 965 O O . GLN A 1 121 ? 25.216 4.524 -36.743 1.00 96.00 121 GLN A O 1
ATOM 970 N N . ALA A 1 122 ? 23.931 2.858 -35.963 1.00 95.62 122 ALA A N 1
ATOM 971 C CA . ALA A 1 122 ? 24.448 1.852 -36.891 1.00 95.62 122 ALA A CA 1
ATOM 972 C C . ALA A 1 122 ? 24.177 2.227 -38.360 1.00 95.62 122 ALA A C 1
ATOM 974 O O . ALA A 1 122 ? 25.095 2.224 -39.187 1.00 95.62 122 ALA A O 1
ATOM 975 N N . LYS A 1 123 ? 22.944 2.638 -38.689 1.00 95.44 123 LYS A N 1
ATOM 976 C CA . LYS A 1 123 ? 22.570 3.112 -40.035 1.00 95.44 123 LYS A CA 1
ATOM 977 C C . LYS A 1 123 ? 23.396 4.329 -40.462 1.00 95.44 123 LYS A C 1
ATOM 979 O O . LYS A 1 123 ? 23.845 4.392 -41.608 1.00 95.44 123 LYS A O 1
ATOM 984 N N . ASN A 1 124 ? 23.615 5.292 -39.564 1.00 94.31 124 ASN A N 1
ATOM 985 C CA . ASN A 1 124 ? 24.431 6.474 -39.843 1.00 94.31 124 ASN A CA 1
ATOM 986 C C . ASN A 1 124 ? 25.895 6.093 -40.124 1.00 94.31 124 ASN A C 1
ATOM 988 O O . ASN A 1 124 ? 26.472 6.531 -41.120 1.00 94.31 124 ASN A O 1
ATOM 992 N N . ASN A 1 125 ? 26.461 5.192 -39.317 1.00 93.62 125 ASN A N 1
ATOM 993 C CA . ASN A 1 12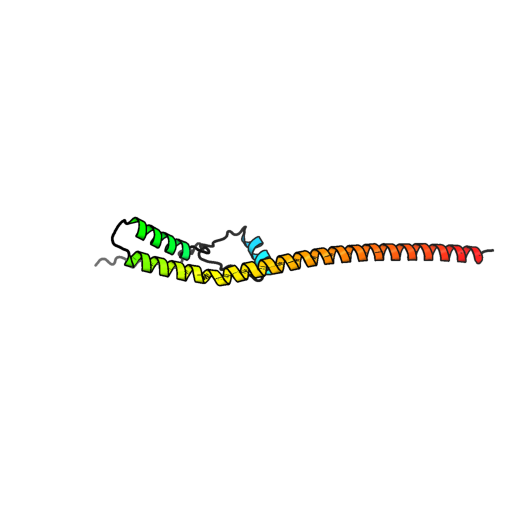5 ? 27.813 4.678 -39.511 1.00 93.62 125 ASN A CA 1
ATOM 994 C C . ASN A 1 125 ? 27.984 3.974 -40.863 1.00 93.62 125 ASN A C 1
ATOM 996 O O . ASN A 1 125 ? 28.946 4.261 -41.577 1.00 93.62 125 ASN A O 1
ATOM 1000 N N . LEU A 1 126 ? 27.031 3.126 -41.261 1.00 92.94 126 LEU A N 1
ATOM 1001 C CA . LEU A 1 126 ? 27.038 2.468 -42.572 1.00 92.94 126 LEU A CA 1
ATOM 1002 C C . LEU A 1 126 ? 27.001 3.484 -43.722 1.00 92.94 126 LEU A C 1
ATOM 1004 O O . LEU A 1 126 ? 27.804 3.397 -44.655 1.00 92.94 126 LEU A O 1
ATOM 1008 N N . LYS A 1 127 ? 26.121 4.493 -43.641 1.00 93.00 127 LYS A N 1
ATOM 1009 C CA . LYS A 1 127 ? 26.063 5.586 -44.629 1.00 93.00 127 LYS A CA 1
ATOM 1010 C C . LYS A 1 127 ? 27.393 6.336 -44.712 1.00 93.00 127 LYS A C 1
ATOM 1012 O O . LYS A 1 127 ? 27.880 6.593 -45.812 1.00 93.00 127 LYS A O 1
ATOM 1017 N N . ARG A 1 128 ? 28.018 6.630 -43.569 1.00 91.62 128 ARG A N 1
ATOM 1018 C CA . ARG A 1 128 ? 29.318 7.308 -43.494 1.00 91.62 128 ARG A CA 1
ATOM 1019 C C . ARG A 1 128 ? 30.434 6.494 -44.154 1.00 91.62 128 ARG A C 1
ATOM 1021 O O . ARG A 1 128 ? 31.225 7.059 -44.908 1.00 91.62 128 ARG A O 1
ATOM 1028 N N . VAL A 1 129 ? 30.493 5.182 -43.916 1.00 91.31 129 VAL A N 1
ATOM 1029 C CA . VAL A 1 129 ? 31.470 4.286 -44.566 1.00 91.31 129 VAL A CA 1
ATOM 1030 C C . VAL A 1 129 ? 31.244 4.239 -46.079 1.00 91.31 129 VAL A C 1
ATOM 1032 O O . VAL A 1 129 ? 32.196 4.398 -46.846 1.00 91.31 129 VAL A O 1
ATOM 1035 N N . ARG A 1 130 ? 29.987 4.101 -46.523 1.00 87.25 130 ARG A N 1
ATOM 1036 C CA . ARG A 1 130 ? 29.631 4.080 -47.950 1.00 87.25 130 ARG A CA 1
ATOM 1037 C C . ARG A 1 130 ? 30.023 5.377 -48.662 1.00 87.25 130 ARG A C 1
ATOM 1039 O O . ARG A 1 130 ? 30.601 5.309 -49.744 1.00 87.25 130 ARG A O 1
ATOM 1046 N N . LEU A 1 131 ? 29.759 6.534 -48.051 1.00 86.12 131 LEU A N 1
ATOM 1047 C CA . LEU A 1 131 ? 30.149 7.842 -48.589 1.00 86.12 131 LEU A CA 1
ATOM 1048 C C . LEU A 1 131 ? 31.667 7.939 -48.766 1.00 86.12 131 LEU A C 1
ATOM 1050 O O . LEU A 1 131 ? 32.131 8.180 -49.878 1.00 86.12 131 LEU A O 1
ATOM 1054 N N . LYS A 1 132 ? 32.450 7.638 -47.718 1.00 86.50 132 LYS A N 1
ATOM 1055 C CA . LYS A 1 132 ? 33.924 7.645 -47.795 1.00 86.50 132 LYS A CA 1
ATOM 1056 C C . LYS A 1 132 ? 34.456 6.708 -48.887 1.00 86.50 132 LYS A C 1
ATOM 1058 O O . LYS A 1 132 ? 35.390 7.061 -49.605 1.00 86.50 132 LYS A O 1
ATOM 1063 N N . GLY A 1 133 ? 33.863 5.522 -49.033 1.00 82.69 133 GLY A N 1
ATOM 1064 C CA . GLY A 1 133 ? 34.228 4.563 -50.079 1.00 82.69 133 GLY A CA 1
ATOM 1065 C C . GLY A 1 133 ? 33.857 5.011 -51.498 1.00 82.69 133 GLY A C 1
ATOM 1066 O O . GLY A 1 133 ? 34.551 4.657 -52.449 1.00 82.69 133 GLY A O 1
ATOM 1067 N N . SER A 1 134 ? 32.785 5.790 -51.662 1.00 78.44 134 SER A N 1
ATOM 1068 C CA . SER A 1 134 ? 32.391 6.369 -52.953 1.00 78.44 134 SER A CA 1
ATOM 1069 C C . SER A 1 134 ? 33.336 7.495 -53.370 1.00 78.44 134 SER A C 1
ATOM 1071 O O . SER A 1 134 ? 33.821 7.500 -54.497 1.00 78.44 134 SER A O 1
ATOM 1073 N N . THR A 1 135 ? 33.682 8.395 -52.444 1.00 74.88 135 THR A N 1
ATOM 1074 C CA . THR A 1 135 ? 34.637 9.487 -52.693 1.00 74.88 135 THR A CA 1
ATOM 1075 C C . THR A 1 135 ? 36.011 8.950 -53.100 1.00 74.88 135 THR A C 1
ATOM 1077 O O . THR A 1 135 ? 36.598 9.428 -54.066 1.00 74.88 135 THR A O 1
ATOM 1080 N N . ARG A 1 136 ? 36.503 7.896 -52.429 1.00 73.44 136 ARG A N 1
ATOM 1081 C CA . ARG A 1 136 ? 37.781 7.246 -52.782 1.00 73.44 136 ARG A CA 1
ATOM 1082 C C . ARG A 1 136 ? 37.775 6.602 -54.171 1.00 73.44 136 ARG A C 1
ATOM 1084 O O . ARG A 1 136 ? 38.805 6.603 -54.835 1.00 73.44 136 ARG A O 1
ATOM 1091 N N . ARG A 1 137 ? 36.642 6.041 -54.607 1.00 72.69 137 ARG A N 1
ATOM 1092 C CA . ARG A 1 137 ? 36.502 5.456 -55.952 1.00 72.69 137 ARG A CA 1
ATOM 1093 C C . ARG A 1 137 ? 36.450 6.528 -57.037 1.00 72.69 137 ARG A C 1
ATOM 1095 O O . ARG A 1 137 ? 37.142 6.383 -58.036 1.00 72.69 137 ARG A O 1
ATOM 1102 N N . SER A 1 138 ? 35.719 7.616 -56.799 1.00 71.25 138 SER A N 1
ATOM 1103 C CA . SER A 1 138 ? 35.664 8.754 -57.723 1.00 71.25 138 SER A CA 1
ATOM 1104 C C . SER A 1 138 ? 37.039 9.406 -57.908 1.00 71.25 138 SER A C 1
ATOM 1106 O O . SER A 1 138 ? 37.436 9.659 -59.036 1.00 71.25 138 SER A O 1
ATOM 1108 N N . ALA A 1 139 ? 37.805 9.590 -56.824 1.00 69.75 139 ALA A N 1
ATOM 1109 C CA . ALA A 1 139 ? 39.152 10.167 -56.886 1.00 69.75 139 ALA A CA 1
ATOM 1110 C C . ALA A 1 139 ? 40.173 9.291 -57.641 1.00 69.75 139 ALA A C 1
ATOM 1112 O O . ALA A 1 139 ? 41.129 9.813 -58.201 1.00 69.75 139 ALA A 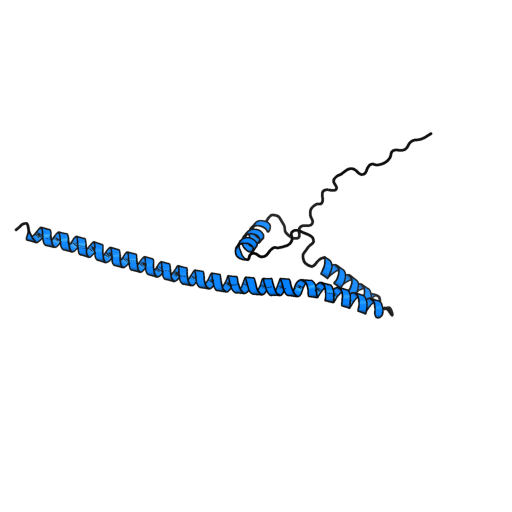O 1
ATOM 1113 N N . ARG A 1 140 ? 39.981 7.963 -57.671 1.00 70.75 140 ARG A N 1
ATOM 1114 C CA . ARG A 1 140 ? 40.822 7.048 -58.467 1.00 70.75 140 ARG A CA 1
ATOM 1115 C C . ARG A 1 140 ? 40.503 7.082 -59.962 1.00 70.75 140 ARG A C 1
ATOM 1117 O O . ARG A 1 140 ? 41.390 6.793 -60.749 1.00 70.75 140 ARG A O 1
ATOM 1124 N N . GLN A 1 141 ? 39.265 7.393 -60.345 1.00 67.94 141 GLN A N 1
ATOM 1125 C CA . GLN A 1 141 ? 38.848 7.446 -61.752 1.00 67.94 141 GLN A CA 1
ATOM 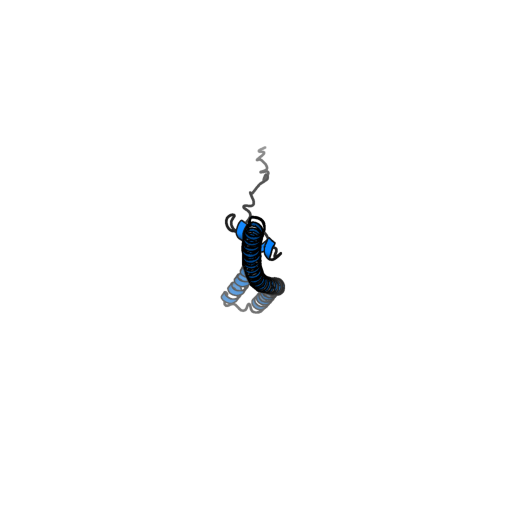1126 C C . GLN A 1 141 ? 39.158 8.790 -62.425 1.00 67.94 141 GLN A C 1
ATOM 1128 O O . GLN A 1 141 ? 39.233 8.840 -63.642 1.00 67.94 141 GLN A O 1
ATOM 1133 N N . SER A 1 142 ? 39.350 9.864 -61.655 1.00 65.88 142 SER A N 1
ATOM 1134 C CA . SER A 1 142 ? 39.669 11.206 -62.168 1.00 65.88 142 SER A CA 1
ATOM 1135 C C . SER A 1 142 ? 41.170 11.531 -62.210 1.00 65.88 142 SER A C 1
ATOM 1137 O O . SER A 1 142 ? 41.529 12.668 -62.496 1.00 65.88 142 SER A O 1
ATOM 1139 N N . GLY A 1 143 ? 42.036 10.587 -61.830 1.00 58.19 143 GLY A N 1
ATOM 1140 C CA . GLY A 1 143 ? 43.489 10.778 -61.714 1.00 58.19 143 GLY A CA 1
ATOM 1141 C C . GLY A 1 143 ? 44.329 9.859 -62.607 1.00 58.19 143 GLY A C 1
ATOM 1142 O O . GLY A 1 143 ? 45.523 9.726 -62.349 1.00 58.19 143 GLY A O 1
ATOM 1143 N N . GLY A 1 144 ? 43.713 9.198 -63.590 1.00 46.38 144 GLY A N 1
ATOM 1144 C CA . GLY A 1 144 ? 44.378 8.454 -64.665 1.00 46.38 144 GLY A CA 1
ATOM 1145 C C . GLY A 1 144 ? 43.940 9.008 -66.008 1.00 46.38 144 GLY A C 1
ATOM 1146 O O . GLY A 1 144 ? 44.774 8.973 -66.933 1.00 46.38 144 GLY A O 1
#

Foldseek 3Di:
DDDDDDPDPDDDPPCPFPFLDDPVCVVVVVVVCVLQVDDDDGHDHVCPVLVVLVVVLVVQVVVPDPCVVVNVVSVVVNVVVVVVCVVVVVSSVVSVVVSVVVVVVVVVVVVVVVVVVVVVVVVVVVVVVVVVVVVVVVVVVVPD

Radius of gyration: 34.6 Å; chains: 1; bounding box: 69×52×118 Å

Sequence (144 aa):
MLVKGRKVAGRGEAMAAHYAFGPLEDDAIIKHRLLTRTTTTRGEPPLKKLQKKFTSFTLEIEKDADNFSDCERLAKTFLQELTTFELPLLKSKAVIGANLREKENFNELKDEINRQILQAQAKNNLKRVRLKGSTRRSARQSGG

Organism: Davidia involucrata (NCBI:txid16924)

InterPro domains:
  IPR008501 THO complex subunit 7/Mft1 [PF05615] (27-133)

Secondary structure (DSSP, 8-state):
----------S--------SS-HHHHHHHHHHHHHH-----SSS-TTHHHHHHHHHHHHHHTT-SS-HHHHHHHHHHHHHHHHHHHHHHHHHHHHHHHHHHHHHHHHHHHHHHHHHHHHHHHHHHHHHHHHHHHHHHHHHHS--